Protein AF-A0A7S1X885-F1 (afdb_monomer_lite)

Secondary structure (DSSP, 8-state):
------------------HHHHHHHHHHHHHHHHHHHHHHHHHHTHHHHHHHHHHHGGGPPPPHHHHHHHHHHHHHHHTT----HHHHHHHHHHS-GGGTT-HHHHHHHHHHHHHTT--HHHHHHHHHHTTPPPPTTT----HHHHHHHHHHHHHHHHHHHTT------------

Radius of gyration: 37.0 Å; chains: 1; bounding box: 57×89×144 Å

Foldseek 3Di:
DDDDDDDDDPDPPPPPPDVVNVVVVVVVVVVVVVVVVLVVLCVLPVLLVVLVCVQCPPVDDHDPLLVVLNVLVVVCSNVSHDCEPVNLLVSVLPRDLVCLPPPSVVVSSVSVCVVNVPDLQNVQVSCVVSVHDRDPVSPPPDVVVVVVVVVVVVVVVVVVVVPDDDDDPDDDDDD

Sequence (175 aa):
KFGILYGGLPSKQKRHLGPEETSEKWRLLAEKQRLESKLKTFVDHDWFLRLMAITTQSGRQMTSSEEHIMSEIKKTVEMGQAFDVLDFLTMVACVPRSYHDLSGVQRIFDFLRQKVEVKGEEYREFLEQRNLPVPPHLTRPSRDLKRKLWLKSTQTERTAMEGVSPRNPFSKADE

Structure (mmCIF, N/CA/C/O backbone):
data_AF-A0A7S1X885-F1
#
_entry.id   AF-A0A7S1X885-F1
#
loop_
_atom_site.group_PDB
_atom_site.id
_atom_site.type_symbol
_atom_site.label_atom_id
_atom_site.label_alt_id
_atom_site.label_comp_id
_atom_site.label_asym_id
_atom_site.label_entity_id
_atom_site.label_seq_id
_atom_site.pdbx_PDB_ins_code
_atom_site.Cartn_x
_atom_site.Cartn_y
_atom_site.Cartn_z
_atom_site.occupancy
_atom_site.B_iso_or_equiv
_atom_site.auth_seq_id
_atom_site.auth_comp_id
_atom_site.auth_asym_id
_atom_site.auth_atom_id
_atom_site.pdbx_PDB_model_num
ATOM 1 N N . LYS A 1 1 ? -33.686 25.569 84.011 1.00 43.97 1 LYS A N 1
ATOM 2 C CA . LYS A 1 1 ? -32.238 25.835 83.825 1.00 43.97 1 LYS A CA 1
ATOM 3 C C . LYS A 1 1 ? -31.683 24.744 82.911 1.00 43.97 1 LYS A C 1
ATOM 5 O O . LYS A 1 1 ? -31.749 23.603 83.329 1.00 43.97 1 LYS A O 1
ATOM 10 N N . PHE A 1 2 ? -31.228 25.144 81.710 1.00 45.53 2 PHE A N 1
ATOM 11 C CA . PHE A 1 2 ? -30.414 24.430 80.698 1.00 45.53 2 PHE A CA 1
ATOM 12 C C . PHE A 1 2 ? -30.951 23.066 80.199 1.00 45.53 2 PHE A C 1
ATOM 14 O O . PHE A 1 2 ? -31.059 22.132 80.971 1.00 45.53 2 PHE A O 1
ATOM 21 N N . GLY A 1 3 ? -31.337 22.841 78.938 1.00 42.28 3 GLY A N 1
ATOM 22 C CA . GLY A 1 3 ? -30.955 23.477 77.673 1.00 42.28 3 GLY A CA 1
ATOM 23 C C . GLY A 1 3 ? -30.149 22.475 76.837 1.00 42.28 3 GLY A C 1
ATOM 24 O O . GLY A 1 3 ? -28.928 22.563 76.815 1.00 42.28 3 GLY A O 1
ATOM 25 N N . ILE A 1 4 ? -30.812 21.495 76.208 1.00 51.19 4 ILE A N 1
ATOM 26 C CA . ILE A 1 4 ? -30.160 20.530 75.307 1.00 51.19 4 ILE A CA 1
ATOM 27 C C . ILE A 1 4 ? -30.044 21.187 73.928 1.00 51.19 4 ILE A C 1
ATOM 29 O O . ILE A 1 4 ? -31.043 21.430 73.253 1.00 51.19 4 ILE A O 1
ATOM 33 N N . LEU A 1 5 ? -28.810 21.520 73.549 1.00 48.06 5 LEU A N 1
ATOM 34 C CA . LEU A 1 5 ? -28.448 22.050 72.239 1.00 48.06 5 LEU A CA 1
ATOM 35 C C . LEU A 1 5 ? -28.573 20.938 71.191 1.00 48.06 5 LEU A C 1
ATOM 37 O O . LEU A 1 5 ? -27.826 19.962 71.216 1.00 48.06 5 LEU A O 1
ATOM 41 N N . TYR A 1 6 ? -29.511 21.099 70.259 1.00 51.88 6 TYR A N 1
ATOM 42 C CA . TYR A 1 6 ? -29.559 20.307 69.035 1.00 51.88 6 TYR A CA 1
ATOM 43 C C . TYR A 1 6 ? -28.321 20.627 68.191 1.00 51.88 6 TYR A C 1
ATOM 45 O O . TYR A 1 6 ? -28.155 21.745 67.703 1.00 51.88 6 TYR A O 1
ATOM 53 N N . GLY A 1 7 ? -27.449 19.632 68.026 1.00 43.34 7 GLY A N 1
ATOM 54 C CA . GLY A 1 7 ? -26.358 19.665 67.062 1.00 43.34 7 GLY A CA 1
ATOM 55 C C . GLY A 1 7 ? -26.923 19.731 65.647 1.00 43.34 7 GLY A C 1
ATOM 56 O O . GLY A 1 7 ? -27.464 18.752 65.136 1.00 43.34 7 GLY A O 1
ATOM 57 N N . GLY A 1 8 ? -26.805 20.901 65.021 1.00 43.88 8 GLY A N 1
ATOM 58 C CA . GLY A 1 8 ? -27.061 21.080 63.600 1.00 43.88 8 GLY A CA 1
ATOM 59 C C . GLY A 1 8 ? -26.056 20.269 62.788 1.00 43.88 8 GLY A C 1
ATOM 60 O O . GLY A 1 8 ? -24.869 20.588 62.751 1.00 43.88 8 GLY A O 1
ATOM 61 N N . LEU A 1 9 ? -26.536 19.213 62.135 1.00 56.19 9 LEU A N 1
ATOM 62 C CA . LEU A 1 9 ? -25.817 18.554 61.050 1.00 56.19 9 LEU A CA 1
ATOM 63 C C . LEU A 1 9 ? -25.534 19.592 59.951 1.00 56.19 9 LEU A C 1
ATOM 65 O O . LEU A 1 9 ? -26.469 20.281 59.532 1.00 56.19 9 LEU A O 1
ATOM 69 N N . PRO A 1 10 ? -24.292 19.710 59.445 1.00 49.72 10 PRO A N 1
ATOM 70 C CA . PRO A 1 10 ? -24.024 20.554 58.296 1.00 49.72 10 PRO A CA 1
ATOM 71 C C . PRO A 1 10 ? -24.809 19.993 57.113 1.00 49.72 10 PRO A C 1
ATOM 73 O O . PRO A 1 10 ? -24.553 18.889 56.623 1.00 49.72 10 PRO A O 1
ATOM 76 N N . SER A 1 11 ? -25.814 20.763 56.698 1.00 51.22 11 SER A N 1
ATOM 77 C CA . SER A 1 11 ? -26.596 20.521 55.497 1.00 51.22 11 SER A CA 1
ATOM 78 C C . SER A 1 11 ? -25.616 20.316 54.348 1.00 51.22 11 SER A C 1
ATOM 80 O O . SER A 1 11 ? -24.858 21.222 53.996 1.00 51.22 11 SER A O 1
ATOM 82 N N . LYS A 1 12 ? -25.565 19.092 53.810 1.00 56.16 12 LYS A N 1
ATOM 83 C CA . LYS A 1 12 ? -24.791 18.783 52.611 1.00 56.16 12 LYS A CA 1
ATOM 84 C C . LYS A 1 12 ? -25.350 19.658 51.495 1.00 56.16 12 LYS A C 1
ATOM 86 O O . LYS A 1 12 ? -26.346 19.297 50.872 1.00 56.16 12 LYS A O 1
ATOM 91 N N . GLN A 1 13 ? -24.704 20.796 51.249 1.00 54.06 13 GLN A N 1
ATOM 92 C CA . GLN A 1 13 ? -24.826 21.548 50.010 1.00 54.06 13 GLN A CA 1
ATOM 93 C C . GLN A 1 13 ? -24.497 20.573 48.881 1.00 54.06 13 GLN A C 1
ATOM 95 O O . GLN A 1 13 ? -23.334 20.300 48.576 1.00 54.06 13 GLN A O 1
ATOM 100 N N . LYS A 1 14 ? -25.542 19.985 48.292 1.00 54.41 14 LYS A N 1
ATOM 101 C CA . LYS A 1 14 ? -25.452 19.357 46.984 1.00 54.41 14 LYS A CA 1
ATOM 102 C C . LYS A 1 14 ? -25.040 20.485 46.050 1.00 54.41 14 LYS A C 1
ATOM 104 O O . LYS A 1 14 ? -25.861 21.324 45.697 1.00 54.41 14 LYS A O 1
ATOM 109 N N . ARG A 1 15 ? -23.749 20.541 45.711 1.00 58.75 15 ARG A N 1
ATOM 110 C CA . ARG A 1 15 ? -23.295 21.296 44.547 1.00 58.75 15 ARG A CA 1
ATOM 111 C C . ARG A 1 15 ? -24.043 20.684 43.375 1.00 58.75 15 ARG A C 1
ATOM 113 O O . ARG A 1 15 ? -23.728 19.578 42.941 1.00 58.75 15 ARG A O 1
ATOM 120 N N . HIS A 1 16 ? -25.111 21.347 42.963 1.00 50.47 16 HIS A N 1
ATOM 121 C CA . HIS A 1 16 ? -25.734 21.086 41.688 1.00 50.47 16 HIS A CA 1
ATOM 122 C C . HIS A 1 16 ? -24.694 21.520 40.660 1.00 50.47 16 HIS A C 1
ATOM 124 O O . HIS A 1 16 ? -24.582 22.707 40.372 1.00 50.47 16 HIS A O 1
ATOM 130 N N . LEU A 1 17 ? -23.866 20.568 40.213 1.00 53.06 17 LEU A N 1
ATOM 131 C CA . LEU A 1 17 ? -23.073 20.736 39.002 1.00 53.06 17 LEU A CA 1
ATOM 132 C C . LEU A 1 17 ? -24.077 21.145 37.927 1.00 53.06 17 LEU A C 1
ATOM 134 O O . LEU A 1 17 ? -25.039 20.412 37.669 1.00 53.06 17 LEU A O 1
ATOM 138 N N . GLY A 1 18 ? -23.926 22.358 37.408 1.00 50.66 18 GLY A N 1
ATOM 139 C CA . GLY A 1 18 ? -24.832 22.878 36.397 1.00 50.66 18 GLY A CA 1
ATOM 140 C C . GLY A 1 18 ? -24.808 21.972 35.160 1.00 50.66 18 GLY A C 1
ATOM 141 O O . GLY A 1 18 ? -23.799 21.307 34.908 1.00 50.66 18 GLY A O 1
ATOM 142 N N . PRO A 1 19 ? -25.884 21.938 34.357 1.00 56.41 19 PRO A N 1
ATOM 143 C CA . PRO A 1 19 ? -25.914 21.173 33.106 1.00 56.41 19 PRO A CA 1
ATOM 144 C C . PRO A 1 19 ? -24.713 21.484 32.182 1.00 56.41 19 PRO A C 1
ATOM 146 O O . PRO A 1 19 ? -24.224 20.592 31.488 1.00 56.41 19 PRO A O 1
ATOM 149 N N . GLU A 1 20 ? -24.162 22.698 32.265 1.00 54.69 20 GLU A N 1
ATOM 150 C CA . GLU A 1 20 ? -22.931 23.154 31.599 1.00 54.69 20 GLU A CA 1
ATOM 151 C C . GLU A 1 20 ? -21.680 22.318 31.962 1.00 54.69 20 GLU A C 1
ATOM 153 O O . GLU A 1 20 ? -20.995 21.825 31.066 1.00 54.69 20 GLU A O 1
ATOM 158 N N . GLU A 1 21 ? -21.415 22.053 33.251 1.00 56.91 21 GLU A N 1
ATOM 159 C CA . GLU A 1 21 ? -20.247 21.259 33.691 1.00 56.91 21 GLU A CA 1
ATOM 160 C C . GLU A 1 21 ? -20.358 19.794 33.258 1.00 56.91 21 GLU A C 1
ATOM 162 O O . GLU A 1 21 ? -19.359 19.135 32.959 1.00 56.91 21 GLU A O 1
ATOM 167 N N . THR A 1 22 ? -21.584 19.266 33.197 1.00 63.19 22 THR A N 1
ATOM 168 C CA . THR A 1 22 ? -21.809 17.916 32.674 1.00 63.19 22 THR A CA 1
ATOM 169 C C . THR A 1 22 ? -21.602 17.855 31.163 1.00 63.19 22 THR A C 1
ATOM 171 O O . THR A 1 22 ? -20.962 16.919 30.690 1.00 63.19 22 THR A O 1
ATOM 174 N N . SER A 1 23 ? -22.063 18.861 30.415 1.00 73.94 23 SER A N 1
ATOM 175 C CA . SER A 1 23 ? -21.908 18.943 28.957 1.00 73.94 23 SER A CA 1
ATOM 176 C C . SER A 1 23 ? -20.437 19.040 28.545 1.00 73.94 23 SER A C 1
ATOM 178 O O . SER A 1 23 ? -19.969 18.275 27.698 1.00 73.94 23 SER A O 1
ATOM 180 N N . GLU A 1 24 ? -19.662 19.903 29.208 1.00 80.75 24 GLU A N 1
ATOM 181 C CA . GLU A 1 24 ? -18.234 20.039 28.931 1.00 80.75 24 GLU A CA 1
ATOM 182 C C . GLU A 1 24 ? -17.450 18.768 29.291 1.00 80.75 24 GLU A C 1
ATOM 184 O O . GLU A 1 24 ? -16.592 18.327 28.521 1.00 80.75 24 GLU A O 1
ATOM 189 N N . LYS A 1 25 ? -17.798 18.108 30.402 1.00 83.06 25 LYS A N 1
ATOM 190 C CA . LYS A 1 25 ? -17.211 16.817 30.777 1.00 83.06 25 LYS A CA 1
ATOM 191 C C . LYS A 1 25 ? -17.506 15.726 29.742 1.00 83.06 25 LYS A C 1
ATOM 193 O O . LYS A 1 25 ? -16.599 14.968 29.400 1.00 83.06 25 LYS A O 1
ATOM 198 N N . TRP A 1 26 ? -18.731 15.643 29.221 1.00 84.19 26 TRP A N 1
ATOM 199 C CA . TRP A 1 26 ? -19.081 14.689 28.160 1.00 84.19 26 TRP A CA 1
ATOM 200 C C . TRP A 1 26 ? -18.355 14.993 26.849 1.00 84.19 26 TRP A C 1
ATOM 202 O O . TRP A 1 26 ? -17.854 14.067 26.214 1.00 84.19 26 TRP A O 1
ATOM 212 N N . ARG A 1 27 ? -18.211 16.274 26.486 1.00 86.75 27 ARG A N 1
ATOM 213 C CA . ARG A 1 27 ? -17.413 16.703 25.327 1.00 86.75 27 ARG A CA 1
ATOM 214 C C . ARG A 1 27 ? -15.954 16.263 25.455 1.00 86.75 27 ARG A C 1
ATOM 216 O O . ARG A 1 27 ? -15.408 15.684 24.520 1.00 86.75 27 ARG A O 1
ATOM 223 N N . LEU A 1 28 ? -15.332 16.502 26.610 1.00 87.00 28 LEU A N 1
ATOM 224 C CA . LEU A 1 28 ? -13.940 16.117 26.862 1.00 87.00 28 LEU A CA 1
ATOM 225 C C . LEU A 1 28 ? -13.753 14.594 26.881 1.00 87.00 28 LEU A C 1
ATOM 227 O O . LEU A 1 28 ? -12.756 14.098 26.363 1.00 87.00 28 LEU A O 1
ATOM 231 N N . LEU A 1 29 ? -14.709 13.842 27.434 1.00 86.00 29 LEU A N 1
ATOM 232 C CA . LEU A 1 29 ? -14.678 12.376 27.410 1.00 86.00 29 LEU A CA 1
ATOM 233 C C . LEU A 1 29 ? -14.836 11.818 25.992 1.00 86.00 29 LEU A C 1
AT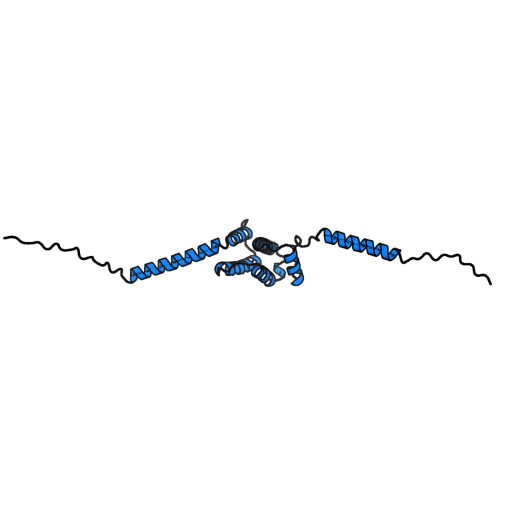OM 235 O O . LEU A 1 29 ? -14.091 10.914 25.620 1.00 86.00 29 LEU A O 1
ATOM 239 N N . ALA A 1 30 ? -15.746 12.377 25.191 1.00 85.50 30 ALA A N 1
ATOM 240 C CA . ALA A 1 30 ? -15.921 11.988 23.794 1.00 85.50 30 ALA A CA 1
ATOM 241 C C . ALA A 1 30 ? -14.659 12.281 22.968 1.00 85.50 30 ALA A C 1
ATOM 243 O O . ALA A 1 30 ? -14.212 11.433 22.197 1.00 85.50 30 ALA A O 1
ATOM 244 N N . GLU A 1 31 ? -14.036 13.445 23.173 1.00 87.00 31 GLU A N 1
ATOM 245 C CA . GLU A 1 31 ? -12.790 13.809 22.495 1.00 87.00 31 GLU A CA 1
ATOM 246 C C . GLU A 1 31 ? -11.628 12.905 22.920 1.00 87.00 31 GLU A C 1
ATOM 248 O O . GLU A 1 31 ? -10.882 12.412 22.074 1.00 87.00 31 GLU A O 1
ATOM 253 N N . LYS A 1 32 ? -11.512 12.604 24.219 1.00 88.75 32 LYS A N 1
ATOM 254 C CA . LYS A 1 32 ? -10.533 11.641 24.732 1.00 88.75 32 LYS A CA 1
ATOM 255 C C . LYS A 1 32 ? -10.720 1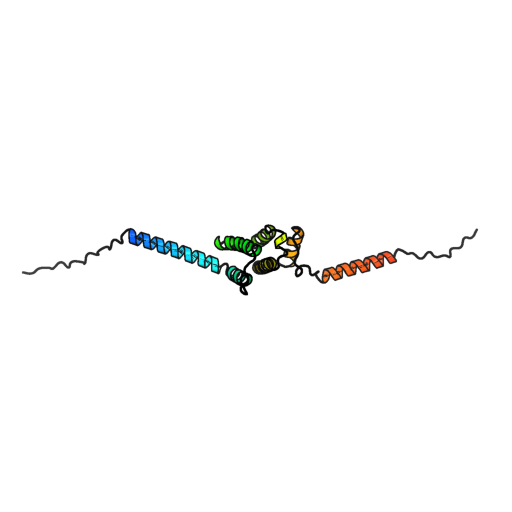0.266 24.088 1.00 88.75 32 LYS A C 1
ATOM 257 O O . LYS A 1 32 ? -9.759 9.712 23.566 1.00 88.75 32 LYS A O 1
ATOM 262 N N . GLN A 1 33 ? -11.943 9.737 24.071 1.00 86.50 33 GLN A N 1
ATOM 263 C CA . GLN A 1 33 ? -12.236 8.427 23.487 1.00 86.50 33 GLN A CA 1
ATOM 264 C C . GLN A 1 33 ? -11.955 8.397 21.977 1.00 86.50 33 GLN A C 1
ATOM 266 O O . GLN A 1 33 ? -11.439 7.406 21.452 1.00 86.50 33 GLN A O 1
ATOM 271 N N . ARG A 1 34 ? -12.237 9.500 21.272 1.00 84.69 34 ARG A N 1
ATOM 272 C CA . ARG A 1 34 ? -11.898 9.678 19.855 1.00 84.69 34 ARG A CA 1
ATOM 273 C C . ARG A 1 34 ? -10.386 9.628 19.631 1.00 84.69 34 ARG A C 1
ATOM 275 O O . ARG A 1 34 ? -9.933 8.954 18.707 1.00 84.69 34 ARG A O 1
ATOM 282 N N . LEU A 1 35 ? -9.607 10.319 20.465 1.00 82.88 35 LEU A N 1
ATOM 283 C CA . LEU A 1 35 ? -8.143 10.321 20.394 1.00 82.88 35 LEU A CA 1
ATOM 284 C C . LEU A 1 35 ? -7.547 8.955 20.748 1.00 82.88 35 LEU A C 1
ATOM 286 O O . LEU A 1 35 ? -6.653 8.494 20.045 1.00 82.88 35 LEU A O 1
ATOM 290 N N . GLU A 1 36 ? -8.063 8.279 21.774 1.00 85.06 36 GLU A N 1
ATOM 291 C CA . GLU A 1 36 ? -7.638 6.926 22.157 1.00 85.06 36 GLU A CA 1
ATOM 292 C C . GLU A 1 36 ? -7.928 5.907 21.050 1.00 85.06 36 GLU A C 1
ATOM 294 O O . GLU A 1 36 ? -7.074 5.080 20.735 1.00 85.06 36 GLU A O 1
ATOM 299 N N . SER A 1 37 ? -9.093 6.007 20.404 1.00 78.06 37 SER A N 1
ATOM 300 C CA . SER A 1 37 ? -9.448 5.144 19.271 1.00 78.06 37 SER A CA 1
ATOM 301 C C . SER A 1 37 ? -8.505 5.369 18.090 1.00 78.06 37 SER A C 1
ATOM 303 O O . SER A 1 37 ? -7.981 4.408 17.537 1.00 78.06 37 SER A O 1
ATOM 305 N N . LYS A 1 38 ? -8.202 6.633 17.759 1.00 76.94 38 LYS A N 1
ATOM 306 C CA . LYS A 1 38 ? -7.205 6.966 16.730 1.00 76.94 38 LYS A CA 1
ATOM 307 C C . LYS A 1 38 ? -5.816 6.447 17.081 1.00 76.94 38 LYS A C 1
ATOM 309 O O . LYS A 1 38 ? -5.137 5.903 16.218 1.00 76.94 38 LYS A O 1
ATOM 314 N N . LEU A 1 39 ? -5.388 6.610 18.332 1.00 79.38 39 LEU A N 1
ATOM 315 C CA . LEU A 1 39 ? -4.088 6.129 18.788 1.00 79.38 39 LEU A CA 1
ATOM 316 C C . LEU A 1 39 ? -3.995 4.610 18.649 1.00 79.38 39 LEU A C 1
ATOM 318 O O . LEU A 1 39 ? -2.999 4.117 18.132 1.00 79.38 39 LEU A O 1
ATOM 322 N N . LYS A 1 40 ? -5.046 3.883 19.040 1.00 79.50 40 LYS A N 1
ATOM 323 C CA . LYS A 1 40 ? -5.123 2.433 18.863 1.00 79.50 40 LYS A CA 1
ATOM 324 C C . LYS A 1 40 ? -4.990 2.044 17.390 1.00 79.50 40 LYS A C 1
ATOM 326 O O . LYS A 1 40 ? -4.156 1.210 17.064 1.00 79.50 40 LYS A O 1
ATOM 331 N N . THR A 1 41 ? -5.710 2.721 16.498 1.00 74.00 41 THR A N 1
ATOM 332 C CA . THR A 1 41 ? -5.586 2.505 15.052 1.00 74.00 41 THR A CA 1
ATOM 333 C C . THR A 1 41 ? -4.157 2.726 14.550 1.00 74.00 41 THR A C 1
ATOM 335 O O . THR A 1 41 ? -3.660 1.917 13.773 1.00 74.00 41 THR A O 1
ATOM 338 N N . PHE A 1 42 ? -3.459 3.769 15.009 1.00 72.44 42 PHE A N 1
ATOM 339 C CA . PHE A 1 42 ? -2.060 4.004 14.629 1.00 72.44 42 PHE A CA 1
ATOM 340 C C . PHE A 1 42 ? -1.086 2.976 15.214 1.00 72.44 42 PHE A C 1
ATOM 342 O O . PHE A 1 42 ? -0.096 2.657 14.559 1.00 72.44 42 PHE A O 1
ATOM 349 N N . VAL A 1 43 ? -1.355 2.450 16.411 1.00 76.75 43 VAL A N 1
ATOM 350 C CA . VAL A 1 43 ? -0.578 1.349 17.003 1.00 76.75 43 VAL A CA 1
ATOM 351 C C . VAL A 1 43 ? -0.748 0.074 16.178 1.00 76.75 43 VAL A C 1
ATOM 353 O O . VAL A 1 43 ? 0.246 -0.565 15.839 1.00 76.75 43 VAL A O 1
ATOM 356 N N . ASP A 1 44 ? -1.980 -0.246 15.777 1.00 77.06 44 ASP A N 1
ATOM 357 C CA . ASP A 1 44 ? -2.285 -1.413 14.938 1.00 77.06 44 ASP A CA 1
ATOM 358 C C . ASP A 1 44 ? -1.675 -1.279 13.521 1.00 77.06 44 ASP A C 1
ATOM 360 O O . ASP A 1 44 ? -1.376 -2.273 12.855 1.00 77.06 44 ASP A O 1
ATOM 364 N N . HIS A 1 45 ? -1.414 -0.042 13.080 1.00 84.00 45 HIS A N 1
ATOM 365 C CA . HIS A 1 45 ? -0.853 0.301 11.770 1.00 84.00 45 HIS A CA 1
ATOM 366 C C . HIS A 1 45 ? 0.537 0.949 11.857 1.00 84.00 45 HIS A C 1
ATOM 368 O O . HIS A 1 45 ? 0.874 1.832 11.067 1.00 84.00 45 HIS A O 1
ATOM 374 N N . ASP A 1 46 ? 1.385 0.489 12.780 1.00 86.12 46 ASP A N 1
ATOM 375 C CA . ASP A 1 46 ? 2.768 0.963 12.963 1.00 86.12 46 ASP A CA 1
ATOM 376 C C . ASP A 1 46 ? 3.587 1.014 11.651 1.00 86.12 46 ASP A C 1
ATOM 378 O O . ASP A 1 46 ? 4.434 1.881 11.420 1.00 86.12 46 ASP A O 1
ATOM 382 N N . TRP A 1 47 ? 3.294 0.078 10.753 1.00 89.19 47 TRP A N 1
ATOM 383 C CA . TRP A 1 47 ? 3.886 -0.066 9.436 1.00 89.19 47 TRP A CA 1
ATOM 384 C C . TRP A 1 47 ? 3.579 1.106 8.506 1.00 89.19 47 TRP A C 1
ATOM 386 O O . TRP A 1 47 ? 4.405 1.409 7.649 1.00 89.19 47 TRP A O 1
ATOM 396 N N . PHE A 1 48 ? 2.446 1.789 8.680 1.00 89.06 48 PHE A N 1
ATOM 397 C CA . PHE A 1 48 ? 2.082 2.952 7.878 1.00 89.06 48 PHE A CA 1
ATOM 398 C C . PHE A 1 48 ? 3.027 4.125 8.157 1.00 89.06 48 PHE A C 1
ATOM 400 O O . PHE A 1 48 ? 3.462 4.803 7.229 1.00 89.06 48 PHE A O 1
ATOM 407 N N . LEU A 1 49 ? 3.442 4.313 9.416 1.00 86.69 49 LEU A N 1
ATOM 408 C CA . LEU A 1 49 ? 4.448 5.319 9.774 1.00 86.69 49 LEU A CA 1
ATOM 409 C C . LEU A 1 49 ? 5.809 5.003 9.139 1.00 86.69 49 LEU A C 1
ATOM 411 O O . LEU A 1 49 ? 6.488 5.905 8.649 1.00 86.69 49 LEU A O 1
ATOM 415 N N . ARG A 1 50 ? 6.193 3.719 9.087 1.00 89.44 50 ARG A N 1
ATOM 416 C CA . ARG A 1 50 ? 7.405 3.281 8.375 1.00 89.44 50 ARG A CA 1
ATOM 417 C C . ARG A 1 50 ? 7.295 3.516 6.870 1.00 89.44 50 ARG A C 1
ATOM 419 O O . ARG A 1 50 ? 8.247 4.010 6.276 1.00 89.44 50 ARG A O 1
ATOM 426 N N . LEU A 1 51 ? 6.144 3.218 6.267 1.00 90.75 51 LEU A N 1
ATOM 427 C CA . LEU A 1 51 ? 5.897 3.478 4.850 1.00 90.75 51 LEU A CA 1
ATOM 428 C C . LEU A 1 51 ? 6.024 4.972 4.531 1.00 90.75 51 LEU A C 1
ATOM 430 O O . LEU A 1 51 ? 6.778 5.334 3.632 1.00 90.75 51 LEU A O 1
ATOM 434 N N . MET A 1 52 ? 5.373 5.828 5.326 1.00 87.62 52 MET A N 1
ATOM 435 C CA . MET A 1 52 ? 5.485 7.286 5.226 1.00 87.62 52 MET A CA 1
ATOM 436 C C . MET A 1 52 ? 6.944 7.746 5.306 1.00 87.62 52 MET A C 1
ATOM 438 O O . MET A 1 52 ? 7.370 8.594 4.522 1.00 87.62 52 MET A O 1
ATOM 442 N N . ALA A 1 53 ? 7.731 7.172 6.220 1.00 87.12 53 ALA A N 1
ATOM 443 C CA . ALA A 1 53 ? 9.144 7.505 6.352 1.00 87.12 53 ALA A CA 1
ATOM 444 C C . ALA A 1 53 ? 9.947 7.123 5.099 1.00 87.12 53 ALA A C 1
ATOM 446 O O . ALA A 1 53 ? 10.819 7.885 4.705 1.00 87.12 53 ALA A O 1
ATOM 447 N N . ILE A 1 54 ? 9.641 6.001 4.440 1.00 85.94 54 ILE A N 1
ATOM 448 C CA . ILE A 1 54 ? 10.340 5.555 3.221 1.00 85.94 54 ILE A CA 1
ATOM 449 C C . ILE A 1 54 ? 9.956 6.416 2.011 1.00 85.94 54 ILE A C 1
ATOM 451 O O . ILE A 1 54 ? 10.809 6.724 1.178 1.00 85.94 54 ILE A O 1
ATOM 455 N N . THR A 1 55 ? 8.691 6.828 1.906 1.00 84.06 55 THR A N 1
ATOM 456 C CA . THR A 1 55 ? 8.210 7.654 0.786 1.00 84.06 55 THR A CA 1
ATOM 457 C C . THR A 1 55 ? 8.616 9.122 0.897 1.00 84.06 55 THR A C 1
ATOM 459 O O . THR A 1 55 ? 8.700 9.803 -0.120 1.00 84.06 55 THR A O 1
ATOM 462 N N . THR A 1 56 ? 8.879 9.609 2.112 1.00 81.88 56 THR A N 1
ATOM 463 C CA . THR A 1 56 ? 9.314 10.994 2.385 1.00 81.88 56 THR A CA 1
ATOM 464 C C . THR A 1 56 ? 10.800 11.110 2.741 1.00 81.88 56 THR A C 1
ATOM 466 O O . THR A 1 56 ? 11.324 12.217 2.898 1.00 81.88 56 THR A O 1
ATOM 469 N N . GLN A 1 57 ? 11.506 9.979 2.860 1.00 71.94 57 GLN A N 1
ATOM 470 C CA . GLN A 1 57 ? 12.934 9.957 3.162 1.00 71.94 57 GLN A CA 1
ATOM 471 C C . GLN A 1 57 ? 13.723 10.742 2.109 1.00 71.94 57 GLN A C 1
ATOM 473 O O . GLN A 1 57 ? 13.416 10.727 0.917 1.00 71.94 57 GLN A O 1
ATOM 478 N N . SER A 1 58 ? 14.774 11.421 2.576 1.00 63.69 58 SER A N 1
ATOM 479 C CA . SER A 1 58 ? 15.715 12.200 1.756 1.00 63.69 58 SER A CA 1
ATOM 480 C C . SER A 1 58 ? 15.203 13.551 1.235 1.00 63.69 58 SER A C 1
ATOM 482 O O . SER A 1 58 ? 15.806 14.103 0.318 1.00 63.69 58 SER A O 1
ATOM 484 N N . GLY A 1 59 ? 14.125 14.108 1.803 1.00 65.81 59 GLY A N 1
ATOM 485 C CA . GLY A 1 59 ? 13.601 15.421 1.388 1.00 65.81 59 GLY A CA 1
ATOM 486 C C . GLY A 1 59 ? 13.011 15.422 -0.025 1.00 65.81 59 GLY A C 1
ATOM 487 O O . GLY A 1 59 ? 12.754 16.477 -0.602 1.00 65.81 59 GLY A O 1
ATOM 488 N N . ARG A 1 60 ? 12.802 14.230 -0.591 1.00 81.19 60 ARG A N 1
ATOM 489 C CA . ARG A 1 60 ? 12.148 14.041 -1.877 1.00 81.19 60 ARG A CA 1
ATOM 490 C C . ARG A 1 60 ? 10.653 14.299 -1.706 1.00 81.19 60 ARG A C 1
ATOM 492 O O . ARG A 1 60 ? 10.015 13.720 -0.831 1.00 81.19 60 ARG A O 1
ATOM 499 N N . GLN A 1 61 ? 10.096 15.129 -2.582 1.00 82.50 61 GLN A N 1
ATOM 500 C CA . GLN A 1 61 ? 8.649 15.231 -2.716 1.00 82.50 61 GLN A CA 1
ATO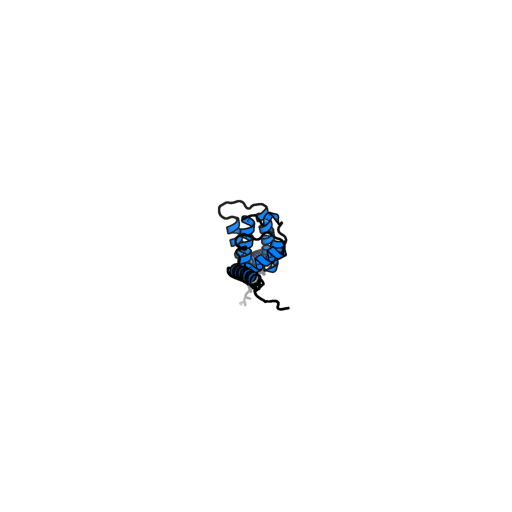M 501 C C . GLN A 1 61 ? 8.098 13.975 -3.386 1.00 82.50 61 GLN A C 1
ATOM 503 O O . GLN A 1 61 ? 8.685 13.439 -4.335 1.00 82.50 61 GLN A O 1
ATOM 508 N N . MET A 1 62 ? 6.972 13.502 -2.863 1.00 87.81 62 MET A N 1
ATOM 509 C CA . MET A 1 62 ? 6.233 12.406 -3.462 1.00 87.81 62 MET A CA 1
ATOM 510 C C 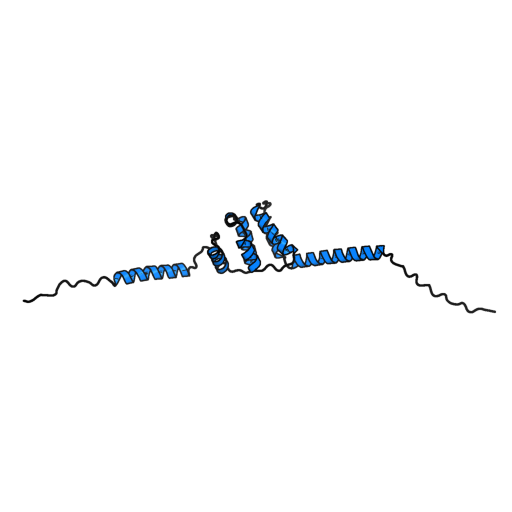. MET A 1 62 ? 5.753 12.830 -4.849 1.00 87.81 62 MET A C 1
ATOM 512 O O . MET A 1 62 ? 5.348 13.967 -5.075 1.00 87.81 62 MET A O 1
ATOM 516 N N . THR A 1 63 ? 5.835 11.917 -5.804 1.00 89.69 63 THR A N 1
ATOM 517 C CA . THR A 1 63 ? 5.207 12.112 -7.110 1.00 89.69 63 THR A CA 1
ATOM 518 C C . THR A 1 63 ? 3.692 11.998 -6.966 1.00 89.69 63 THR A C 1
ATOM 520 O O . THR A 1 63 ? 3.209 11.288 -6.086 1.00 89.69 63 THR A O 1
ATOM 523 N N . SER A 1 64 ? 2.932 12.624 -7.869 1.00 90.19 64 SER A N 1
ATOM 524 C CA . SER A 1 64 ? 1.461 12.554 -7.850 1.00 90.19 64 SER A CA 1
ATOM 525 C C . SER A 1 64 ? 0.932 11.108 -7.819 1.00 90.19 64 SER A C 1
ATOM 527 O O . SER A 1 64 ? -0.042 10.814 -7.129 1.00 90.19 64 SER A O 1
ATOM 529 N N . SER A 1 65 ? 1.618 10.175 -8.491 1.00 90.56 65 SER A N 1
ATOM 530 C CA . SER A 1 65 ? 1.298 8.743 -8.453 1.00 90.56 65 SER A CA 1
ATOM 531 C C . SER A 1 65 ? 1.511 8.118 -7.071 1.00 90.56 65 SER A C 1
ATOM 533 O O . SER A 1 65 ? 0.678 7.339 -6.616 1.00 90.56 65 SER A O 1
ATOM 535 N N . GLU A 1 66 ? 2.609 8.453 -6.389 1.00 91.56 66 GLU A N 1
ATOM 536 C CA . GLU A 1 66 ? 2.870 7.970 -5.029 1.00 91.56 66 GLU A CA 1
ATOM 537 C C . GLU A 1 66 ? 1.886 8.586 -4.026 1.00 91.56 66 GLU A C 1
ATOM 539 O O . GLU A 1 66 ? 1.384 7.878 -3.157 1.00 91.56 66 GLU A O 1
ATOM 544 N N . GLU A 1 67 ? 1.566 9.877 -4.159 1.00 91.88 67 GLU A N 1
ATOM 545 C CA . GLU A 1 67 ? 0.563 10.555 -3.327 1.00 91.88 67 GLU A CA 1
ATOM 546 C C . GLU A 1 67 ? -0.819 9.923 -3.475 1.00 91.88 67 GLU A C 1
ATOM 548 O O . GLU A 1 67 ? -1.505 9.708 -2.477 1.00 91.88 67 GLU A O 1
ATOM 553 N N . HIS A 1 68 ? -1.216 9.585 -4.704 1.00 90.44 68 HIS A N 1
ATOM 554 C CA . HIS A 1 68 ? -2.483 8.914 -4.968 1.00 90.44 68 HIS A CA 1
ATOM 555 C C . HIS A 1 68 ? -2.565 7.565 -4.240 1.00 90.44 68 HIS A C 1
ATOM 557 O O . HIS A 1 68 ? -3.516 7.324 -3.500 1.00 90.44 68 HIS A O 1
ATOM 563 N N . ILE A 1 69 ? -1.534 6.724 -4.370 1.00 91.75 69 ILE A N 1
ATOM 564 C CA . ILE A 1 69 ? -1.478 5.417 -3.696 1.00 91.75 69 ILE A CA 1
ATOM 565 C C . ILE A 1 69 ? -1.471 5.588 -2.173 1.00 91.75 69 ILE A C 1
ATOM 567 O O . ILE A 1 69 ? -2.226 4.920 -1.468 1.00 91.75 69 ILE A O 1
ATOM 571 N N . MET A 1 70 ? -0.668 6.518 -1.650 1.00 91.81 70 MET A N 1
ATOM 572 C CA . MET A 1 70 ? -0.636 6.797 -0.213 1.00 91.81 70 MET A CA 1
ATOM 573 C C . MET A 1 70 ? -1.963 7.332 0.317 1.00 91.81 70 MET A C 1
ATOM 575 O O . MET A 1 70 ? -2.312 7.037 1.458 1.00 91.81 70 MET A O 1
ATOM 579 N N . SER A 1 71 ? -2.715 8.090 -0.484 1.00 91.06 71 SER A N 1
ATOM 580 C CA . SER A 1 71 ? -4.052 8.561 -0.119 1.00 91.06 71 SER A CA 1
ATOM 581 C C . SER A 1 71 ? -5.020 7.392 0.082 1.00 91.06 71 SER A C 1
ATOM 583 O O . SER A 1 71 ? -5.725 7.354 1.090 1.00 91.06 71 SER A O 1
ATOM 585 N N . GLU A 1 72 ? -5.007 6.401 -0.812 1.00 88.31 72 GLU A N 1
ATOM 586 C CA . GLU A 1 72 ? -5.851 5.204 -0.691 1.00 88.31 72 GLU A CA 1
ATOM 587 C C . GLU A 1 72 ? -5.458 4.336 0.517 1.00 88.31 72 GLU A C 1
ATOM 589 O O . GLU A 1 72 ? -6.317 3.909 1.295 1.00 88.31 72 GLU A O 1
ATOM 594 N N . ILE A 1 73 ? -4.154 4.156 0.755 1.00 89.56 73 ILE A N 1
ATOM 595 C CA . ILE A 1 73 ? -3.657 3.459 1.953 1.00 89.56 73 ILE A CA 1
ATOM 596 C C . ILE A 1 73 ? -4.102 4.197 3.218 1.00 89.56 73 ILE A C 1
ATOM 598 O O . ILE A 1 73 ? -4.614 3.585 4.155 1.00 89.56 73 ILE A O 1
ATOM 602 N N . LYS A 1 74 ? -3.947 5.525 3.239 1.00 89.06 74 LYS A N 1
ATOM 603 C CA . LYS A 1 74 ? -4.316 6.363 4.379 1.00 89.06 74 LYS A CA 1
ATOM 604 C C . LYS A 1 74 ? -5.801 6.244 4.710 1.00 89.06 74 LYS A C 1
ATOM 606 O O . LYS A 1 74 ? -6.124 6.114 5.885 1.00 89.06 74 LYS A O 1
ATOM 611 N N . LYS A 1 75 ? -6.690 6.241 3.710 1.00 87.31 75 LYS A N 1
ATOM 612 C CA . LYS A 1 75 ? -8.131 6.025 3.931 1.00 87.31 75 LYS A CA 1
ATOM 613 C C . LYS A 1 75 ? -8.388 4.693 4.632 1.00 87.31 75 LYS A C 1
ATOM 615 O O . LYS A 1 75 ? -9.140 4.654 5.599 1.00 87.31 75 LYS A O 1
ATOM 620 N N . THR A 1 76 ? -7.728 3.627 4.182 1.00 84.06 76 THR A N 1
ATOM 621 C CA . THR A 1 76 ? -7.876 2.283 4.764 1.00 84.06 76 THR A CA 1
ATOM 622 C C . THR A 1 76 ? -7.440 2.257 6.232 1.00 84.06 76 THR A C 1
ATOM 624 O O . THR A 1 76 ? -8.175 1.778 7.095 1.00 84.06 76 THR A O 1
ATOM 627 N N . VAL A 1 77 ? -6.297 2.882 6.536 1.00 84.88 77 VAL A N 1
ATOM 628 C CA . VAL A 1 77 ? -5.788 3.027 7.909 1.00 84.88 77 VAL A CA 1
ATOM 629 C C . VAL A 1 77 ? -6.728 3.877 8.768 1.00 84.88 77 VAL A C 1
ATOM 631 O O . VAL A 1 77 ? -7.046 3.491 9.885 1.00 84.88 77 VAL A O 1
ATOM 634 N N . GLU A 1 78 ? -7.213 5.019 8.272 1.00 83.56 78 GLU A N 1
ATOM 635 C CA . GLU A 1 78 ? -8.110 5.912 9.023 1.00 83.56 78 GLU A CA 1
ATOM 636 C C . GLU A 1 78 ? -9.477 5.281 9.321 1.00 83.56 78 GLU A C 1
ATOM 638 O O . GLU A 1 78 ? -10.084 5.606 10.343 1.00 83.56 78 GLU A O 1
ATOM 643 N N . MET A 1 79 ? -9.941 4.353 8.478 1.00 81.88 79 MET A N 1
ATOM 644 C CA . MET A 1 79 ? -11.145 3.553 8.729 1.00 81.88 79 MET A CA 1
ATOM 645 C C . MET A 1 79 ? -10.940 2.478 9.809 1.00 81.88 79 MET A C 1
ATOM 647 O O . MET A 1 79 ? -11.911 1.856 10.237 1.00 81.88 79 MET A O 1
ATOM 651 N N . GLY A 1 80 ? -9.703 2.259 10.270 1.00 74.94 80 GLY A N 1
ATOM 652 C CA . GLY A 1 80 ? -9.377 1.252 11.280 1.00 74.94 80 GLY A CA 1
ATOM 653 C C . GLY A 1 80 ? -9.604 -0.182 10.807 1.00 74.94 80 GLY A C 1
ATOM 654 O O . GLY A 1 80 ? -9.759 -1.078 11.636 1.00 74.94 80 GLY A O 1
ATOM 655 N N . GLN A 1 81 ? -9.660 -0.395 9.491 1.00 80.38 81 GLN A N 1
ATOM 656 C CA . GLN A 1 81 ? -9.790 -1.718 8.895 1.00 80.38 81 GLN A CA 1
ATOM 657 C C . GLN A 1 81 ? -8.436 -2.423 8.918 1.00 80.38 81 GLN A C 1
ATOM 659 O O . GLN A 1 81 ? -7.401 -1.789 8.735 1.00 80.38 81 GLN A O 1
ATOM 664 N N . ALA A 1 82 ? -8.442 -3.735 9.152 1.00 81.94 82 ALA A N 1
ATOM 665 C CA . ALA A 1 82 ? -7.232 -4.531 9.010 1.00 81.94 82 ALA A CA 1
ATOM 666 C C . ALA A 1 82 ? -6.828 -4.552 7.532 1.00 81.94 82 ALA A C 1
ATOM 668 O O . ALA A 1 82 ? -7.662 -4.860 6.692 1.00 81.94 82 ALA A O 1
ATOM 669 N N . PHE A 1 83 ? -5.569 -4.225 7.240 1.00 86.12 83 PHE A N 1
ATOM 670 C CA . PHE A 1 83 ? -5.024 -4.270 5.885 1.00 86.12 83 PHE A CA 1
ATOM 671 C C . PHE A 1 83 ? -4.495 -5.673 5.577 1.00 86.12 83 PHE A C 1
ATOM 673 O O . PHE A 1 83 ? -3.484 -6.085 6.159 1.00 86.12 83 PHE A O 1
ATOM 680 N N . ASP A 1 84 ? -5.170 -6.402 4.692 1.00 90.00 84 ASP A N 1
ATOM 681 C CA . ASP A 1 84 ? -4.844 -7.792 4.371 1.00 90.00 84 ASP A CA 1
ATOM 682 C C . ASP A 1 84 ? -4.245 -7.991 2.960 1.00 90.00 84 ASP A C 1
ATOM 684 O O . ASP A 1 84 ? -3.929 -7.050 2.223 1.00 90.00 84 ASP A O 1
ATOM 688 N N . VAL A 1 85 ? -4.020 -9.256 2.589 1.00 92.62 85 VAL A N 1
ATOM 689 C CA . VAL A 1 85 ? -3.483 -9.632 1.271 1.00 92.62 85 VAL A CA 1
ATOM 690 C C . VAL A 1 85 ? -4.434 -9.233 0.140 1.00 92.62 85 VAL A C 1
ATOM 692 O O . VAL A 1 85 ? -3.977 -8.814 -0.925 1.00 92.62 85 VAL A O 1
ATOM 695 N N . LEU A 1 86 ? -5.744 -9.367 0.341 1.00 91.50 86 LEU A N 1
ATOM 696 C CA . LEU A 1 86 ? -6.740 -9.052 -0.674 1.00 91.50 86 LEU A CA 1
ATOM 697 C C . LEU A 1 86 ? -6.809 -7.542 -0.914 1.00 91.50 86 LEU A C 1
ATOM 699 O O . LEU A 1 86 ? -6.871 -7.125 -2.073 1.00 91.50 86 LEU A O 1
ATOM 703 N N . ASP A 1 87 ? -6.728 -6.735 0.143 1.00 90.50 87 ASP A N 1
ATOM 704 C CA . ASP A 1 87 ? -6.653 -5.274 0.057 1.00 90.50 87 ASP A CA 1
ATOM 705 C C . ASP A 1 87 ? -5.425 -4.838 -0.743 1.00 90.50 87 ASP A C 1
ATOM 707 O O . ASP A 1 87 ? -5.523 -4.026 -1.669 1.00 90.50 87 ASP A O 1
ATOM 711 N N . PHE A 1 88 ? -4.269 -5.437 -0.441 1.00 93.31 88 PHE A N 1
ATOM 712 C CA . PHE A 1 88 ? -3.033 -5.194 -1.177 1.00 93.31 88 PHE A CA 1
ATOM 713 C C . PHE A 1 88 ? -3.177 -5.524 -2.669 1.00 93.31 88 PHE A C 1
ATOM 715 O O . PHE A 1 88 ? -2.899 -4.675 -3.518 1.00 93.31 88 PHE A O 1
ATOM 722 N N . LEU A 1 89 ? -3.636 -6.730 -3.015 1.00 93.31 89 LEU A N 1
ATOM 723 C CA . LEU A 1 89 ? -3.770 -7.148 -4.415 1.00 93.31 89 LEU A CA 1
ATOM 724 C C . LEU A 1 89 ? -4.823 -6.323 -5.169 1.00 93.31 89 LEU A C 1
ATOM 726 O O . LEU A 1 89 ? -4.620 -5.977 -6.335 1.00 93.31 89 LEU A O 1
ATOM 730 N N . THR A 1 90 ? -5.925 -5.967 -4.508 1.00 92.25 90 THR A N 1
ATOM 731 C CA . THR A 1 90 ? -6.972 -5.109 -5.080 1.00 92.25 90 THR A CA 1
ATOM 732 C C . THR A 1 90 ? -6.423 -3.722 -5.385 1.00 92.25 90 THR A C 1
ATOM 734 O O . THR A 1 90 ? -6.613 -3.213 -6.489 1.00 92.25 90 THR A O 1
ATOM 737 N N . MET A 1 91 ? -5.665 -3.135 -4.458 1.00 91.62 91 MET A N 1
ATOM 738 C CA . MET A 1 91 ? -5.006 -1.849 -4.667 1.00 91.62 91 MET A CA 1
ATOM 739 C C . MET A 1 91 ? -4.039 -1.895 -5.853 1.00 91.62 91 MET A C 1
ATOM 741 O O . MET A 1 91 ? -4.100 -1.026 -6.720 1.00 91.62 91 MET A O 1
ATOM 745 N N . VAL A 1 92 ? -3.198 -2.930 -5.943 1.00 93.25 92 VAL A N 1
ATOM 746 C CA . VAL A 1 92 ? -2.268 -3.116 -7.070 1.00 93.25 92 VAL A CA 1
ATOM 747 C C . VAL A 1 92 ? -3.023 -3.209 -8.402 1.00 93.25 92 VAL A C 1
ATOM 749 O O . VAL A 1 92 ? -2.595 -2.609 -9.388 1.00 93.25 92 VAL A O 1
ATOM 752 N N . ALA A 1 93 ? -4.162 -3.908 -8.443 1.00 91.75 93 ALA A N 1
ATOM 753 C CA . ALA A 1 93 ? -4.981 -4.034 -9.651 1.00 91.75 93 ALA A CA 1
ATOM 754 C C . ALA A 1 93 ? -5.679 -2.726 -10.066 1.00 91.75 93 ALA A C 1
ATOM 756 O O . ALA A 1 93 ? -5.891 -2.506 -11.258 1.00 91.75 93 ALA A O 1
ATOM 757 N N . CYS A 1 94 ? -6.040 -1.872 -9.107 1.00 90.44 94 CYS A N 1
ATOM 758 C CA . CYS A 1 94 ? -6.716 -0.598 -9.367 1.00 90.44 94 CYS A CA 1
ATOM 759 C C . CYS A 1 94 ? -5.760 0.519 -9.812 1.00 90.44 94 CYS A C 1
ATOM 761 O O . CYS A 1 94 ? -6.198 1.506 -10.405 1.00 90.44 94 CYS A O 1
ATOM 763 N N . VAL A 1 95 ? -4.460 0.384 -9.542 1.00 90.50 95 VAL A N 1
ATOM 764 C CA . VAL A 1 95 ? -3.463 1.387 -9.927 1.00 90.50 95 VAL A CA 1
ATOM 765 C C . VAL A 1 95 ? -3.242 1.376 -11.448 1.00 90.50 95 VAL A C 1
ATOM 767 O O . VAL A 1 95 ? -3.003 0.306 -12.019 1.00 90.50 95 VAL A O 1
ATOM 770 N N . PRO A 1 96 ? -3.267 2.547 -12.124 1.00 90.62 96 PRO A N 1
ATOM 771 C CA . PRO A 1 96 ? -3.050 2.638 -13.564 1.00 90.62 96 PRO A CA 1
ATOM 772 C C . PRO A 1 96 ? -1.767 1.939 -14.004 1.00 90.62 96 PRO A C 1
ATOM 774 O O . PRO A 1 96 ? -0.717 2.121 -13.392 1.00 90.62 96 PRO A O 1
ATOM 777 N N . ARG A 1 97 ? -1.825 1.197 -15.115 1.00 89.81 97 ARG A N 1
ATOM 778 C CA . ARG A 1 97 ? -0.692 0.399 -15.618 1.00 89.81 97 ARG A CA 1
ATOM 779 C C . ARG A 1 97 ? 0.605 1.205 -15.766 1.00 89.81 97 ARG A C 1
ATOM 781 O O . ARG A 1 97 ? 1.669 0.689 -15.455 1.00 89.81 97 ARG A O 1
ATOM 788 N N . SER A 1 98 ? 0.511 2.470 -16.177 1.00 90.12 98 SER A N 1
ATOM 789 C CA . SER A 1 98 ? 1.655 3.381 -16.326 1.00 90.12 98 SER A CA 1
ATOM 790 C C . SER A 1 98 ? 2.396 3.673 -15.017 1.00 90.12 98 SER A C 1
ATOM 792 O O . SER A 1 98 ? 3.552 4.082 -15.050 1.00 90.12 98 SER A O 1
ATOM 794 N N . TYR A 1 99 ? 1.756 3.478 -13.863 1.00 91.50 99 TYR A N 1
ATOM 795 C CA . TYR A 1 99 ? 2.371 3.727 -12.561 1.00 91.50 99 TYR A CA 1
ATOM 796 C C . TYR A 1 99 ? 3.225 2.545 -12.094 1.00 91.50 99 TYR A C 1
ATOM 798 O O . TYR A 1 99 ? 4.121 2.738 -11.278 1.00 91.50 99 TYR A O 1
ATOM 806 N N . HIS A 1 100 ? 3.008 1.340 -12.631 1.00 90.06 100 HIS A N 1
ATOM 807 C CA . HIS A 1 100 ? 3.743 0.128 -12.235 1.00 90.06 100 HIS A CA 1
ATOM 808 C C . HIS A 1 100 ? 5.220 0.154 -12.648 1.00 90.06 100 HIS A C 1
ATOM 810 O O . HIS A 1 100 ? 6.038 -0.524 -12.029 1.00 90.06 100 HIS A O 1
ATOM 816 N N . ASP A 1 101 ? 5.579 0.969 -13.641 1.00 88.31 101 ASP A N 1
ATOM 817 C CA . ASP A 1 101 ? 6.967 1.161 -14.079 1.00 88.31 101 ASP A CA 1
ATOM 818 C C . ASP A 1 101 ? 7.714 2.214 -13.238 1.00 88.31 101 ASP A C 1
ATOM 820 O O . ASP A 1 101 ? 8.936 2.357 -13.330 1.00 88.31 101 ASP A O 1
ATOM 824 N N . LEU A 1 102 ? 6.999 2.962 -12.390 1.00 90.12 102 LEU A N 1
ATOM 825 C CA . LEU A 1 102 ? 7.596 3.998 -11.556 1.00 90.12 102 LEU A CA 1
ATOM 826 C C . LEU A 1 102 ? 8.302 3.363 -10.357 1.00 90.12 102 LEU A C 1
ATOM 828 O O . LEU A 1 102 ? 7.684 2.723 -9.508 1.00 90.12 102 LEU A O 1
ATOM 832 N N . SER A 1 103 ? 9.605 3.618 -10.233 1.00 88.38 103 SER A N 1
ATOM 833 C CA . SER A 1 103 ? 10.434 3.072 -9.146 1.00 88.38 103 SER A CA 1
ATOM 834 C C . SER A 1 103 ? 9.903 3.404 -7.747 1.00 88.38 103 SER A C 1
ATOM 836 O O . SER A 1 103 ? 10.022 2.601 -6.825 1.00 88.38 103 SER A O 1
ATOM 838 N N . GLY A 1 104 ? 9.295 4.579 -7.588 1.00 89.00 104 GLY A N 1
ATOM 839 C CA . GLY A 1 104 ? 8.634 5.004 -6.359 1.00 89.00 104 GLY A CA 1
ATOM 840 C C . GLY A 1 104 ? 7.442 4.131 -5.972 1.00 89.00 104 GLY A C 1
ATOM 841 O O . GLY A 1 104 ? 7.354 3.639 -4.850 1.00 89.00 104 GLY A O 1
ATOM 842 N N . VAL A 1 105 ? 6.575 3.861 -6.946 1.00 91.50 105 VAL A N 1
ATOM 843 C CA . VAL A 1 105 ? 5.402 2.994 -6.787 1.00 91.50 105 VAL A CA 1
ATOM 844 C C . VAL A 1 105 ? 5.827 1.555 -6.502 1.00 91.50 105 VAL A C 1
ATOM 846 O O . VAL A 1 105 ? 5.299 0.934 -5.584 1.00 91.50 105 VAL A O 1
ATOM 849 N N . GLN A 1 106 ? 6.848 1.051 -7.203 1.00 91.50 106 GLN A N 1
ATOM 850 C CA . GLN A 1 106 ? 7.401 -0.278 -6.935 1.00 91.50 106 GLN A CA 1
ATOM 851 C C . GLN A 1 106 ? 7.932 -0.410 -5.504 1.00 91.50 106 GLN A C 1
ATOM 853 O O . GLN A 1 106 ? 7.671 -1.421 -4.861 1.00 91.50 106 GLN A O 1
ATOM 858 N N . ARG A 1 107 ? 8.598 0.619 -4.958 1.00 91.06 107 ARG A N 1
ATOM 859 C CA . ARG A 1 107 ? 9.038 0.617 -3.549 1.00 91.06 107 ARG A CA 1
ATOM 860 C C . ARG A 1 107 ? 7.866 0.530 -2.575 1.00 91.06 107 ARG A C 1
ATOM 862 O O . ARG A 1 107 ? 7.965 -0.199 -1.592 1.00 91.06 107 ARG A O 1
ATOM 869 N N . ILE A 1 108 ? 6.776 1.254 -2.842 1.00 92.94 108 ILE A N 1
ATOM 870 C CA . ILE A 1 108 ? 5.556 1.188 -2.023 1.00 92.94 108 ILE A CA 1
ATOM 871 C C . ILE A 1 108 ? 4.976 -0.229 -2.077 1.00 92.94 108 ILE A C 1
ATOM 873 O O . ILE A 1 108 ? 4.730 -0.828 -1.032 1.00 92.94 108 ILE A O 1
ATOM 877 N N . PHE A 1 109 ? 4.818 -0.798 -3.273 1.00 94.12 109 PHE A N 1
ATOM 878 C CA . PHE A 1 109 ? 4.292 -2.153 -3.435 1.00 94.12 109 PHE A CA 1
ATOM 879 C C . PHE A 1 109 ? 5.189 -3.217 -2.807 1.00 94.12 109 PHE A C 1
ATOM 881 O O . PHE A 1 109 ? 4.680 -4.110 -2.139 1.00 94.12 109 PHE A O 1
ATOM 888 N N . ASP A 1 110 ? 6.509 -3.115 -2.951 1.00 92.56 110 ASP A N 1
ATOM 889 C CA . ASP A 1 110 ? 7.449 -4.041 -2.320 1.00 92.56 110 ASP A CA 1
ATOM 890 C C . ASP A 1 110 ? 7.380 -3.968 -0.790 1.00 92.56 110 ASP A C 1
ATOM 892 O O . ASP A 1 110 ? 7.429 -5.009 -0.131 1.00 92.56 110 ASP A O 1
ATOM 896 N N . PHE A 1 111 ? 7.233 -2.767 -0.221 1.00 93.88 111 PHE A N 1
ATOM 897 C CA . PHE A 1 111 ? 7.049 -2.593 1.219 1.00 93.88 111 PHE A CA 1
ATOM 898 C C . PHE A 1 111 ? 5.739 -3.228 1.700 1.00 93.88 111 PHE A C 1
ATOM 900 O O . PHE A 1 111 ? 5.741 -3.998 2.661 1.00 93.88 111 PHE A O 1
ATOM 907 N N . LEU A 1 112 ? 4.625 -2.940 1.019 1.00 93.06 112 LEU A N 1
ATOM 908 C CA . LEU A 1 112 ? 3.320 -3.504 1.368 1.00 93.06 112 LEU A CA 1
ATOM 909 C C . LEU A 1 112 ? 3.324 -5.026 1.242 1.00 93.06 112 LEU A C 1
ATOM 911 O O . LEU A 1 112 ? 2.910 -5.708 2.173 1.00 93.06 112 LEU A O 1
ATOM 915 N N . ARG A 1 113 ? 3.883 -5.563 0.151 1.00 94.50 113 ARG A N 1
ATOM 916 C CA . ARG A 1 113 ? 4.040 -7.004 -0.080 1.00 94.50 113 ARG A CA 1
ATOM 917 C C . ARG A 1 113 ? 4.768 -7.688 1.074 1.00 94.50 113 ARG A C 1
ATOM 919 O O . ARG A 1 113 ? 4.349 -8.755 1.507 1.00 94.50 113 ARG A O 1
ATOM 926 N N . GLN A 1 114 ? 5.856 -7.089 1.563 1.00 92.12 114 GLN A N 1
ATOM 927 C CA . GLN A 1 114 ? 6.588 -7.609 2.721 1.00 92.12 114 GLN A CA 1
ATOM 928 C C . GLN A 1 114 ? 5.740 -7.560 3.993 1.00 92.12 114 GLN A C 1
ATOM 930 O O . GLN A 1 114 ? 5.788 -8.498 4.781 1.00 92.12 114 GLN A O 1
ATOM 935 N N . LYS A 1 115 ? 4.948 -6.498 4.186 1.00 90.62 115 LYS A N 1
ATOM 936 C CA . LYS A 1 115 ? 4.087 -6.349 5.363 1.00 90.62 115 LYS A CA 1
ATOM 937 C C . LYS A 1 115 ? 2.937 -7.360 5.396 1.00 90.62 115 LYS A C 1
ATOM 939 O O . LYS A 1 115 ? 2.610 -7.829 6.480 1.00 90.62 115 LYS A O 1
ATOM 944 N N . VAL A 1 116 ? 2.348 -7.682 4.244 1.00 92.06 116 VAL A N 1
ATOM 945 C CA . VAL A 1 116 ? 1.285 -8.698 4.115 1.00 92.06 116 VAL A CA 1
ATOM 946 C C . VAL A 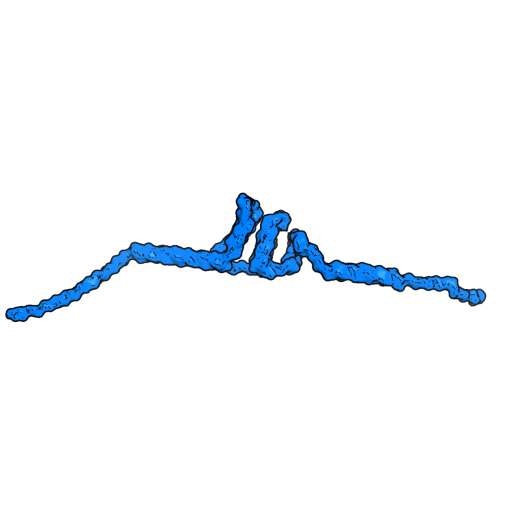1 116 ? 1.827 -10.107 3.836 1.00 92.06 116 VAL A C 1
ATOM 948 O O . VAL A 1 116 ? 1.058 -11.024 3.580 1.00 92.06 116 VAL A O 1
ATOM 951 N N . GLU A 1 117 ? 3.153 -10.278 3.867 1.00 92.56 117 GLU A N 1
ATOM 952 C CA . GLU A 1 117 ? 3.858 -11.559 3.716 1.00 92.56 117 GLU A CA 1
ATOM 953 C C . GLU A 1 117 ? 3.590 -12.317 2.398 1.00 92.56 117 GLU A C 1
ATOM 955 O O . GLU A 1 117 ? 3.780 -13.530 2.308 1.00 92.56 117 GLU A O 1
ATOM 960 N N . VAL A 1 118 ? 3.226 -11.607 1.327 1.00 92.75 118 VAL A N 1
ATOM 961 C CA . VAL A 1 118 ? 2.991 -12.223 0.011 1.00 92.75 118 VAL A CA 1
ATOM 962 C C . VAL A 1 118 ? 4.321 -12.627 -0.627 1.00 92.75 118 VAL A C 1
ATOM 964 O O . VAL A 1 118 ? 5.246 -11.814 -0.787 1.00 92.75 118 VAL A O 1
ATOM 967 N N . LYS A 1 119 ? 4.436 -13.891 -1.046 1.00 91.31 119 LYS A N 1
ATOM 968 C CA . LYS A 1 119 ? 5.668 -14.398 -1.666 1.00 91.31 119 LYS A CA 1
ATOM 969 C C . LYS A 1 119 ? 5.905 -13.754 -3.029 1.00 91.31 119 LYS A C 1
ATOM 971 O O . LYS A 1 119 ? 4.981 -13.395 -3.750 1.00 91.31 119 LYS A O 1
ATOM 976 N N . GLY A 1 120 ? 7.177 -13.630 -3.409 1.00 89.56 120 GLY A N 1
ATOM 977 C CA . GLY A 1 120 ? 7.549 -13.029 -4.695 1.00 89.56 120 GLY A CA 1
ATOM 978 C C . GLY A 1 120 ? 7.001 -13.797 -5.904 1.00 89.56 120 GLY A C 1
ATOM 979 O O . GLY A 1 120 ? 6.667 -13.177 -6.906 1.00 89.56 120 GLY A O 1
ATOM 980 N N . GLU A 1 121 ? 6.880 -15.125 -5.799 1.00 90.00 121 GLU A N 1
ATOM 981 C CA . GLU A 1 121 ? 6.323 -15.980 -6.857 1.00 90.00 121 GLU A CA 1
ATOM 982 C C . GLU A 1 121 ? 4.813 -15.774 -7.019 1.00 90.00 121 GLU A C 1
ATOM 984 O O . GLU A 1 121 ? 4.370 -15.481 -8.124 1.00 90.00 121 GLU A O 1
ATOM 989 N N . GLU A 1 122 ? 4.054 -15.814 -5.919 1.00 90.94 122 GLU A N 1
ATOM 990 C CA . GLU A 1 122 ? 2.605 -15.552 -5.897 1.00 90.94 122 GLU A CA 1
ATOM 991 C C . GLU A 1 122 ? 2.286 -14.149 -6.434 1.00 90.94 122 GLU A C 1
ATOM 993 O O . GLU A 1 122 ? 1.386 -13.967 -7.253 1.00 90.94 122 GLU A O 1
ATOM 998 N N . TYR A 1 123 ? 3.075 -13.150 -6.028 1.00 93.44 123 TYR A N 1
ATOM 999 C CA . TYR A 1 123 ? 2.920 -11.786 -6.522 1.00 93.44 123 TYR A CA 1
ATOM 1000 C C . TYR A 1 123 ? 3.244 -11.668 -8.017 1.00 93.44 123 TYR A C 1
ATOM 1002 O O . TYR A 1 123 ? 2.520 -10.998 -8.748 1.00 93.44 123 TYR A O 1
ATOM 1010 N N . ARG A 1 124 ? 4.295 -12.343 -8.502 1.00 92.75 124 ARG A N 1
ATOM 1011 C CA . ARG A 1 124 ? 4.614 -12.375 -9.936 1.00 92.75 124 ARG A CA 1
ATOM 1012 C C . ARG A 1 124 ? 3.479 -13.006 -10.739 1.00 92.75 124 ARG A C 1
ATOM 1014 O O . ARG A 1 124 ? 3.061 -12.421 -11.731 1.00 92.75 124 ARG A O 1
ATOM 1021 N N . GLU A 1 125 ? 2.987 -14.166 -10.311 1.00 92.38 125 GLU A N 1
ATOM 1022 C CA . GLU A 1 125 ? 1.879 -14.860 -10.975 1.00 92.38 125 GLU A CA 1
ATOM 1023 C C . GLU A 1 125 ? 0.630 -13.978 -11.034 1.00 92.38 125 GLU A C 1
ATOM 1025 O O . GLU A 1 125 ? -0.013 -13.891 -12.078 1.00 92.38 125 GLU A O 1
ATOM 1030 N N . PHE A 1 126 ? 0.327 -13.254 -9.955 1.00 93.94 126 PHE A N 1
ATOM 1031 C CA . PHE A 1 126 ? -0.759 -12.279 -9.938 1.00 93.94 126 PHE A CA 1
ATOM 1032 C C . PHE A 1 126 ? -0.567 -11.162 -10.977 1.00 93.94 126 PHE A C 1
ATOM 1034 O O . PHE A 1 126 ? -1.496 -10.854 -11.729 1.00 93.94 126 PHE A O 1
ATOM 1041 N N . LEU A 1 127 ? 0.628 -10.563 -11.049 1.00 93.19 127 LEU A N 1
ATOM 1042 C CA . LEU A 1 127 ? 0.929 -9.512 -12.027 1.00 93.19 127 LEU A CA 1
ATOM 1043 C C . LEU A 1 127 ? 0.803 -10.035 -13.466 1.00 93.19 127 LEU A C 1
ATOM 1045 O O . LEU A 1 127 ? 0.189 -9.375 -14.305 1.00 93.19 127 LEU A O 1
ATOM 1049 N N . GLU A 1 128 ? 1.314 -11.237 -13.735 1.00 92.62 128 GLU A N 1
ATOM 1050 C CA . GLU A 1 128 ? 1.218 -11.899 -15.040 1.00 92.62 128 GLU A CA 1
ATOM 1051 C C . GLU A 1 128 ? -0.244 -12.180 -15.426 1.00 92.62 128 GLU A C 1
ATOM 1053 O O . GLU A 1 128 ? -0.669 -11.811 -16.521 1.00 92.62 128 GLU A O 1
ATOM 1058 N N . GLN A 1 129 ? -1.052 -12.736 -14.514 1.00 93.25 129 GLN A N 1
ATOM 1059 C CA . GLN A 1 129 ? -2.485 -12.994 -14.735 1.00 93.25 129 GLN A CA 1
ATOM 1060 C C . GLN A 1 129 ? -3.280 -11.716 -15.029 1.00 93.25 129 GLN A C 1
ATOM 1062 O O . GLN A 1 129 ? -4.252 -11.737 -15.787 1.00 93.25 129 GLN A O 1
ATOM 1067 N N . ARG A 1 130 ? -2.876 -10.589 -14.434 1.00 90.69 130 ARG A N 1
ATOM 1068 C CA . ARG A 1 130 ? -3.507 -9.278 -14.633 1.00 90.69 130 ARG A CA 1
ATOM 1069 C C . ARG A 1 130 ? -2.915 -8.484 -15.801 1.00 90.69 130 ARG A C 1
ATOM 1071 O O . ARG A 1 130 ? -3.360 -7.363 -16.038 1.00 90.69 130 ARG A O 1
ATOM 1078 N N . ASN A 1 131 ? -1.972 -9.051 -16.560 1.00 91.12 131 ASN A N 1
ATOM 1079 C CA . ASN A 1 131 ? -1.240 -8.371 -17.637 1.00 91.12 131 ASN A CA 1
ATOM 1080 C C . ASN A 1 131 ? -0.550 -7.068 -17.178 1.00 91.12 131 ASN A C 1
ATOM 1082 O O . ASN A 1 131 ? -0.467 -6.093 -17.934 1.00 91.12 131 ASN A O 1
ATOM 1086 N N . LEU A 1 132 ? -0.069 -7.039 -15.935 1.00 91.69 132 LEU A N 1
AT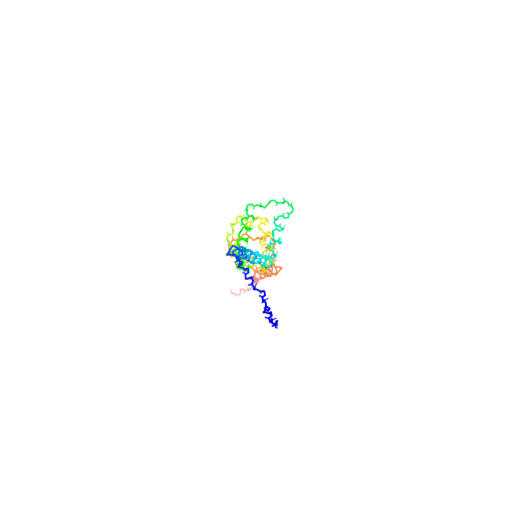OM 1087 C CA . LEU A 1 132 ? 0.653 -5.914 -15.345 1.00 91.69 132 LEU A CA 1
ATOM 1088 C C . LEU A 1 132 ? 2.173 -6.065 -15.548 1.00 91.69 132 LEU A C 1
ATOM 1090 O O . LEU A 1 132 ? 2.667 -7.187 -15.684 1.00 91.69 132 LEU A O 1
ATOM 1094 N N . PRO A 1 133 ? 2.937 -4.956 -15.593 1.00 90.44 133 PRO A N 1
ATOM 1095 C CA . PRO A 1 133 ? 4.394 -5.008 -15.666 1.00 90.44 133 PRO A CA 1
ATOM 1096 C C . PRO A 1 133 ? 4.990 -5.769 -14.478 1.00 90.44 133 PRO A C 1
ATOM 1098 O O . PRO A 1 133 ? 4.653 -5.497 -13.327 1.00 90.44 133 PRO A O 1
ATOM 1101 N N . VAL A 1 134 ? 5.897 -6.709 -14.758 1.00 89.00 134 VAL A N 1
ATOM 1102 C CA . VAL A 1 134 ? 6.611 -7.469 -13.725 1.00 89.00 134 VAL A CA 1
ATOM 1103 C C . VAL A 1 134 ? 7.953 -6.789 -13.435 1.00 89.00 134 VAL A C 1
ATOM 1105 O O . VAL A 1 134 ? 8.790 -6.692 -14.336 1.00 89.00 134 VAL A O 1
ATOM 1108 N N . PRO A 1 135 ? 8.203 -6.355 -12.189 1.00 86.81 135 PRO A N 1
ATOM 1109 C CA . PRO A 1 135 ? 9.479 -5.776 -11.800 1.00 86.81 135 PRO A CA 1
ATOM 1110 C C . PRO A 1 135 ? 10.687 -6.698 -12.071 1.00 86.81 135 PRO A C 1
ATOM 1112 O O . PRO A 1 135 ? 10.609 -7.909 -11.822 1.00 86.81 135 PRO A O 1
ATOM 1115 N N . PRO A 1 136 ? 11.849 -6.149 -12.483 1.00 84.38 136 PRO A N 1
ATOM 1116 C CA . PRO A 1 136 ? 13.042 -6.930 -12.819 1.00 84.38 136 PRO A CA 1
ATOM 1117 C C . PRO A 1 136 ? 13.527 -7.889 -11.717 1.00 84.38 136 PRO A C 1
ATOM 1119 O O . PRO A 1 136 ? 14.043 -8.978 -11.996 1.00 84.38 136 PRO A O 1
ATOM 1122 N N . HIS A 1 137 ? 13.359 -7.515 -10.445 1.00 83.19 137 HIS A N 1
ATOM 1123 C CA . HIS A 1 137 ? 13.748 -8.352 -9.306 1.00 83.19 137 HIS A CA 1
ATOM 1124 C C . HIS A 1 137 ? 12.859 -9.586 -9.123 1.00 83.19 137 HIS A C 1
ATOM 1126 O O . HIS A 1 137 ? 13.309 -10.556 -8.515 1.00 83.19 137 HIS A O 1
ATOM 1132 N N . LEU A 1 138 ? 11.649 -9.585 -9.689 1.00 83.94 138 LEU A N 1
ATOM 1133 C CA . LEU A 1 138 ? 10.709 -10.711 -9.671 1.00 83.94 138 LEU A CA 1
ATOM 1134 C C . LEU A 1 138 ? 10.819 -11.589 -10.926 1.00 83.94 138 LEU A C 1
ATOM 1136 O O . LEU A 1 138 ? 10.493 -12.774 -10.886 1.00 83.94 138 LEU A O 1
ATOM 1140 N N . THR A 1 139 ? 11.364 -11.055 -12.025 1.00 76.94 139 THR A N 1
ATOM 1141 C CA . THR A 1 139 ? 11.605 -11.810 -13.270 1.00 76.94 139 THR A CA 1
ATOM 1142 C C . THR A 1 139 ? 12.755 -12.814 -13.213 1.00 76.94 139 THR A C 1
ATOM 1144 O O . THR A 1 139 ? 12.995 -13.496 -14.210 1.00 76.94 139 THR A O 1
ATOM 1147 N N . ARG A 1 140 ? 13.502 -12.953 -12.103 1.00 62.88 140 ARG A N 1
ATOM 1148 C CA . ARG A 1 140 ? 14.571 -13.966 -12.059 1.00 62.88 140 ARG A CA 1
ATOM 1149 C C . ARG A 1 140 ? 13.955 -15.354 -12.269 1.00 62.88 140 ARG A C 1
ATOM 1151 O O . ARG A 1 140 ? 13.169 -15.793 -11.429 1.00 62.88 140 ARG A O 1
ATOM 1158 N N . PRO A 1 141 ? 14.327 -16.080 -13.340 1.00 53.88 141 PRO A N 1
ATOM 1159 C CA . PRO A 1 141 ? 13.901 -17.457 -13.467 1.00 53.88 141 PRO A CA 1
ATOM 1160 C C . PRO A 1 141 ? 14.513 -18.218 -12.295 1.00 53.88 141 PRO A C 1
ATOM 1162 O O . PRO A 1 141 ? 15.725 -18.124 -12.058 1.00 53.88 141 PRO A O 1
ATOM 1165 N N . SER A 1 142 ? 13.682 -18.974 -11.572 1.00 51.66 142 SER A N 1
ATOM 1166 C CA . SER A 1 142 ? 14.185 -20.013 -10.677 1.00 51.66 142 SER A CA 1
ATOM 1167 C C . SER A 1 142 ? 15.261 -20.792 -11.442 1.00 51.66 142 SER A C 1
ATOM 1169 O O . SER A 1 142 ? 15.071 -21.140 -12.615 1.00 51.66 142 SER A O 1
ATOM 1171 N N . ARG A 1 143 ? 16.425 -21.024 -10.818 1.00 54.84 143 ARG A N 1
ATOM 1172 C CA . ARG A 1 143 ? 17.524 -21.807 -11.418 1.00 54.84 143 ARG A CA 1
ATOM 1173 C C . ARG A 1 143 ? 17.025 -23.161 -11.953 1.00 54.84 143 ARG A C 1
ATOM 1175 O O . ARG A 1 143 ? 17.606 -23.692 -12.900 1.00 54.84 143 ARG A O 1
ATOM 1182 N N . ASP A 1 144 ? 15.907 -23.654 -11.427 1.00 54.59 144 ASP A N 1
ATOM 1183 C CA . ASP A 1 144 ? 15.247 -24.882 -11.856 1.00 54.59 144 ASP A CA 1
ATOM 1184 C C . ASP A 1 144 ? 14.548 -24.775 -13.214 1.00 54.59 144 ASP A C 1
ATOM 1186 O O . ASP A 1 144 ? 14.516 -25.758 -13.954 1.00 54.59 144 ASP A O 1
ATOM 1190 N N . LEU A 1 145 ? 14.056 -23.598 -13.613 1.00 54.03 145 LEU A N 1
ATOM 1191 C CA . LEU A 1 145 ? 13.446 -23.412 -14.933 1.00 54.03 145 LEU A CA 1
ATOM 1192 C C . LEU A 1 145 ? 14.510 -23.435 -16.039 1.00 54.03 145 LEU A C 1
ATOM 1194 O O . LEU A 1 145 ? 14.301 -24.054 -17.080 1.00 54.03 145 LEU A O 1
ATOM 1198 N N . LYS A 1 146 ? 15.697 -22.865 -15.779 1.00 55.22 146 LYS A N 1
ATOM 1199 C CA . LYS A 1 146 ? 16.854 -22.987 -16.684 1.00 55.22 146 LYS A CA 1
ATOM 1200 C C . LYS A 1 146 ? 17.332 -24.436 -16.810 1.00 55.22 146 LYS A C 1
ATOM 1202 O O . LYS A 1 146 ? 17.608 -24.873 -17.922 1.00 55.22 146 LYS A O 1
ATOM 1207 N N . ARG A 1 147 ? 17.371 -25.205 -15.710 1.00 58.00 147 ARG A N 1
ATOM 1208 C CA . ARG A 1 147 ? 17.689 -26.646 -15.761 1.00 58.00 147 ARG A CA 1
ATOM 1209 C C . ARG A 1 147 ? 16.646 -27.443 -16.546 1.00 58.00 147 ARG A C 1
ATOM 1211 O O . ARG A 1 147 ? 17.027 -28.245 -17.391 1.00 58.00 147 ARG A O 1
ATOM 1218 N N . LYS A 1 148 ? 15.349 -27.204 -16.320 1.00 57.84 148 LYS A N 1
ATOM 1219 C CA . LYS A 1 148 ? 14.262 -27.888 -17.047 1.00 57.84 148 LYS A CA 1
ATOM 1220 C C . LYS A 1 148 ? 14.255 -27.553 -18.543 1.00 57.84 148 LYS A C 1
ATOM 1222 O O . LYS A 1 148 ? 14.023 -28.443 -19.355 1.00 57.84 148 LYS A O 1
ATOM 1227 N N . LEU A 1 149 ? 14.543 -26.306 -18.921 1.00 60.06 149 LEU A N 1
ATOM 1228 C CA . LEU A 1 149 ? 14.654 -25.899 -20.327 1.00 60.06 149 LEU A CA 1
ATOM 1229 C C . LEU A 1 149 ? 15.909 -26.477 -21.002 1.00 60.06 149 LEU A C 1
ATOM 1231 O O . LEU A 1 149 ? 15.823 -26.935 -22.137 1.00 60.06 149 LEU A O 1
ATOM 1235 N N . TRP A 1 150 ? 17.041 -26.552 -20.295 1.00 61.16 150 TRP A N 1
ATOM 1236 C CA . TRP A 1 150 ? 18.255 -27.210 -20.797 1.00 61.16 150 TRP A CA 1
ATOM 1237 C C . TRP A 1 150 ? 18.075 -28.729 -20.980 1.00 61.16 150 TRP A C 1
ATOM 1239 O O . TRP A 1 150 ? 18.495 -29.292 -21.991 1.00 61.16 150 TRP A O 1
ATOM 1249 N N . LEU A 1 151 ? 17.374 -29.393 -20.055 1.00 58.94 151 LEU A N 1
ATOM 1250 C CA . LEU A 1 151 ? 17.005 -30.809 -20.182 1.00 58.94 151 LEU A CA 1
ATOM 1251 C C . LEU A 1 151 ? 16.068 -31.059 -21.377 1.00 58.94 151 LEU A C 1
ATOM 1253 O O . LEU A 1 151 ? 16.263 -32.017 -22.116 1.00 58.94 151 LEU A O 1
ATOM 1257 N N . LYS A 1 152 ? 15.095 -30.173 -21.628 1.00 58.66 152 LYS A N 1
ATOM 1258 C CA . LYS A 1 152 ? 14.231 -30.269 -22.820 1.00 58.66 152 LYS A CA 1
ATOM 1259 C C . LYS A 1 152 ? 14.998 -30.030 -24.126 1.00 58.66 152 LYS A C 1
ATOM 1261 O O . LYS A 1 152 ? 14.762 -30.738 -25.100 1.00 58.66 152 LYS A O 1
ATOM 1266 N N . SER A 1 153 ? 15.943 -29.088 -24.140 1.00 56.53 153 SER A N 1
ATOM 1267 C CA . SER A 1 153 ? 16.826 -28.834 -25.291 1.00 56.53 153 SER A CA 1
ATOM 1268 C C . SER A 1 153 ? 17.656 -30.069 -25.657 1.00 56.53 153 SER A C 1
ATOM 1270 O O . SER A 1 153 ? 17.670 -30.488 -26.808 1.00 56.53 153 SER A O 1
ATOM 1272 N N . THR A 1 154 ? 18.287 -30.701 -24.666 1.00 59.12 154 THR A N 1
ATOM 1273 C CA . THR A 1 154 ? 19.148 -31.880 -24.874 1.00 59.12 154 THR A CA 1
ATOM 1274 C C . THR A 1 154 ? 18.366 -33.154 -25.206 1.00 59.12 154 THR A C 1
ATOM 1276 O O . THR A 1 154 ? 18.878 -34.033 -25.898 1.00 59.12 154 THR A O 1
ATOM 1279 N N . GLN A 1 155 ? 17.113 -33.268 -24.758 1.00 53.59 155 GLN A N 1
ATOM 1280 C CA . GLN A 1 155 ? 16.254 -34.400 -25.106 1.00 53.59 155 GLN A CA 1
ATOM 1281 C C . GLN A 1 155 ? 15.745 -34.303 -26.552 1.00 53.59 155 GLN A C 1
ATOM 1283 O O . GLN A 1 155 ? 15.737 -35.309 -27.252 1.00 53.59 155 GLN A O 1
ATOM 1288 N N . THR A 1 156 ? 15.434 -33.091 -27.028 1.00 54.47 156 THR A N 1
ATOM 1289 C CA . THR A 1 156 ? 15.009 -32.847 -28.420 1.00 54.47 156 THR A CA 1
ATOM 1290 C C . THR A 1 156 ? 16.137 -33.160 -29.419 1.00 54.47 156 THR A C 1
ATOM 1292 O O . THR A 1 156 ? 15.883 -33.755 -30.464 1.00 54.47 156 THR A O 1
ATOM 1295 N N . GLU A 1 157 ? 17.396 -32.853 -29.080 1.00 54.56 157 GLU A N 1
ATOM 1296 C CA . GLU A 1 157 ? 18.562 -33.208 -29.911 1.00 54.56 157 GLU A CA 1
ATOM 1297 C C . GLU A 1 157 ? 18.815 -34.723 -29.983 1.00 54.56 157 GLU A C 1
ATOM 1299 O O . GLU A 1 157 ? 19.215 -35.231 -31.029 1.00 54.56 157 GLU A O 1
ATOM 1304 N N . ARG A 1 158 ? 18.538 -35.474 -28.907 1.00 53.88 158 ARG A N 1
ATOM 1305 C CA . ARG A 1 158 ? 18.681 -36.941 -28.911 1.00 53.88 158 ARG A CA 1
ATOM 1306 C C . ARG A 1 158 ? 17.600 -37.632 -29.738 1.00 53.88 158 ARG A C 1
ATOM 1308 O O . ARG A 1 158 ? 17.917 -38.547 -30.489 1.00 53.88 158 ARG A O 1
ATOM 1315 N N . THR A 1 159 ? 16.354 -37.163 -29.676 1.00 54.00 159 THR A N 1
ATOM 1316 C CA . THR A 1 159 ? 15.262 -37.742 -30.480 1.00 54.00 159 THR A CA 1
ATOM 1317 C C . THR A 1 159 ? 15.417 -37.437 -31.975 1.00 54.00 159 THR A C 1
ATOM 1319 O O . THR A 1 159 ? 15.022 -38.247 -32.807 1.00 54.00 159 THR A O 1
ATOM 1322 N N . ALA A 1 160 ? 16.047 -36.313 -32.337 1.00 54.59 160 ALA A N 1
ATOM 1323 C CA . ALA A 1 160 ? 16.364 -35.993 -33.732 1.00 54.59 160 ALA A CA 1
ATOM 1324 C C . ALA A 1 160 ? 17.480 -36.880 -34.329 1.00 54.59 160 ALA A C 1
ATOM 1326 O O . ALA A 1 160 ? 17.540 -37.048 -35.545 1.00 54.59 160 ALA A O 1
ATOM 1327 N N . MET A 1 161 ? 18.342 -37.471 -33.492 1.00 54.88 161 MET A N 1
ATOM 1328 C CA . MET A 1 161 ? 19.448 -38.342 -33.919 1.00 54.88 161 MET A CA 1
ATOM 1329 C C . MET A 1 161 ? 19.066 -39.834 -33.985 1.00 54.88 161 MET A C 1
ATOM 1331 O O . MET A 1 161 ? 19.714 -40.588 -34.704 1.00 54.88 161 MET A O 1
ATOM 1335 N N . GLU A 1 162 ? 17.999 -40.272 -33.306 1.00 53.22 162 GLU A N 1
ATOM 1336 C CA . GLU A 1 162 ? 17.510 -41.667 -33.360 1.00 53.22 162 GLU A CA 1
ATOM 1337 C C . GLU A 1 162 ? 16.653 -41.984 -34.606 1.00 53.22 162 GLU A C 1
ATOM 1339 O O . GLU A 1 162 ? 16.321 -43.141 -34.855 1.00 53.22 162 GLU A O 1
ATOM 1344 N N . GLY A 1 163 ? 16.327 -40.982 -35.434 1.00 49.91 163 GLY A N 1
ATOM 1345 C CA . GLY A 1 163 ? 15.553 -41.150 -36.673 1.00 49.91 163 GLY A CA 1
ATOM 1346 C C . GLY A 1 163 ? 16.368 -41.462 -37.937 1.00 49.91 163 GLY A C 1
ATOM 1347 O O . GLY A 1 163 ? 15.778 -41.721 -38.986 1.00 49.91 163 GLY A O 1
ATOM 1348 N N . VAL A 1 164 ? 17.705 -41.447 -37.882 1.00 50.19 164 VAL A N 1
ATOM 1349 C CA . VAL A 1 164 ? 18.558 -41.715 -39.055 1.00 50.19 164 VAL A CA 1
ATOM 1350 C C . VAL A 1 164 ? 19.090 -43.142 -38.980 1.00 50.19 164 VAL A C 1
ATOM 1352 O O . VAL A 1 164 ? 20.208 -43.404 -38.546 1.00 50.19 164 VAL A O 1
ATOM 1355 N N . SER A 1 165 ? 18.255 -44.086 -39.410 1.00 50.81 165 SER A N 1
ATOM 1356 C CA . SER A 1 165 ? 18.679 -45.464 -39.651 1.00 50.81 165 SER A CA 1
ATOM 1357 C C . SER A 1 165 ? 19.704 -45.480 -40.802 1.00 50.81 165 SER A C 1
ATOM 1359 O O . SER A 1 165 ? 19.393 -44.975 -41.888 1.00 50.81 165 SER A O 1
ATOM 1361 N N . PRO A 1 166 ? 20.926 -46.014 -40.618 1.00 49.12 166 PRO A N 1
ATOM 1362 C CA . PRO A 1 166 ? 21.893 -46.104 -41.702 1.00 49.12 166 PRO A CA 1
ATOM 1363 C C . PRO A 1 166 ? 21.381 -47.098 -42.751 1.00 49.12 166 PRO A C 1
ATOM 1365 O O . PRO A 1 166 ? 21.279 -48.298 -42.498 1.00 49.12 166 PRO A O 1
ATOM 1368 N N . ARG A 1 167 ? 21.052 -46.599 -43.951 1.00 49.31 167 ARG A N 1
ATOM 1369 C CA . ARG A 1 167 ? 20.796 -47.445 -45.125 1.00 49.31 167 ARG A CA 1
ATOM 1370 C C . ARG A 1 167 ? 22.048 -48.273 -45.404 1.00 49.31 167 ARG A C 1
ATOM 1372 O O . ARG A 1 167 ? 23.066 -47.737 -45.828 1.00 49.31 167 ARG A O 1
ATOM 1379 N N . ASN A 1 168 ? 21.947 -49.573 -45.159 1.00 50.72 168 ASN A N 1
ATOM 1380 C CA . ASN A 1 168 ? 22.963 -50.563 -45.484 1.00 50.72 168 ASN A CA 1
ATOM 1381 C C . ASN A 1 168 ? 23.024 -50.730 -47.022 1.00 50.72 168 ASN A C 1
ATOM 1383 O O . ASN A 1 168 ? 22.016 -51.136 -47.602 1.00 50.72 168 ASN A O 1
ATOM 1387 N N . PRO A 1 169 ? 24.134 -50.406 -47.715 1.00 55.69 169 PRO A N 1
ATOM 1388 C CA . PRO A 1 169 ? 24.167 -50.383 -49.181 1.00 55.69 169 PRO A CA 1
ATOM 1389 C C . PRO A 1 169 ? 24.495 -51.738 -49.833 1.00 55.69 169 PRO A C 1
ATOM 1391 O O . PRO A 1 169 ? 24.718 -51.791 -51.037 1.00 55.69 169 PRO A O 1
ATOM 1394 N N . PHE A 1 170 ? 24.508 -52.844 -49.086 1.00 51.75 170 PHE A N 1
ATOM 1395 C CA . PHE A 1 170 ? 24.809 -54.170 -49.631 1.00 51.75 170 PHE A CA 1
ATOM 1396 C C . PHE A 1 170 ? 23.713 -55.180 -49.278 1.00 51.75 170 PHE A C 1
ATOM 1398 O O . PHE A 1 170 ? 23.794 -55.906 -48.291 1.00 51.75 170 PHE A O 1
ATOM 1405 N N . SER A 1 171 ? 22.683 -55.258 -50.115 1.00 48.94 171 SER A N 1
ATOM 1406 C CA . SER A 1 171 ? 21.909 -56.489 -50.285 1.00 48.94 171 SER A CA 1
ATOM 1407 C C . SER A 1 171 ? 21.853 -56.805 -51.769 1.00 48.94 171 SER A C 1
ATOM 1409 O O . SER A 1 171 ? 21.341 -56.030 -52.571 1.00 48.94 171 SER A O 1
ATOM 1411 N N . LYS A 1 172 ? 22.511 -57.916 -52.098 1.00 50.91 172 LYS A N 1
ATOM 1412 C CA . LYS A 1 172 ? 22.620 -58.525 -53.418 1.00 50.91 172 LYS A CA 1
ATOM 1413 C C . LYS A 1 172 ? 21.230 -58.904 -53.929 1.00 50.91 172 LYS A C 1
ATOM 1415 O O . LYS A 1 172 ? 20.433 -59.436 -53.161 1.00 50.91 172 LYS A O 1
ATOM 1420 N N . ALA A 1 173 ? 20.987 -58.663 -55.212 1.00 49.81 173 ALA A N 1
ATOM 1421 C CA . ALA A 1 173 ? 19.934 -59.322 -55.967 1.00 49.81 173 ALA A CA 1
ATOM 1422 C C . ALA A 1 173 ? 20.606 -60.386 -56.845 1.00 49.81 173 ALA A C 1
ATOM 1424 O O . ALA A 1 173 ? 21.423 -60.044 -57.700 1.00 49.81 173 ALA A O 1
ATOM 1425 N N . ASP A 1 174 ? 20.306 -61.649 -56.551 1.00 45.47 174 ASP A N 1
ATOM 1426 C CA . ASP A 1 174 ? 20.399 -62.769 -57.484 1.00 45.47 174 ASP A CA 1
ATOM 1427 C C . ASP A 1 174 ? 19.034 -62.881 -58.185 1.00 45.47 174 ASP A C 1
ATOM 1429 O O . ASP A 1 174 ? 18.025 -63.007 -57.491 1.00 45.47 174 ASP A O 1
ATOM 1433 N N . GLU A 1 175 ? 19.020 -62.751 -59.516 1.00 46.44 175 GLU A N 1
ATOM 1434 C CA . GLU A 1 175 ? 18.303 -63.562 -60.532 1.00 46.44 175 GLU A CA 1
ATOM 1435 C C . GLU A 1 175 ? 18.417 -62.913 -61.921 1.00 46.44 175 GLU A C 1
ATOM 1437 O O . GLU A 1 175 ? 18.087 -61.712 -62.066 1.00 46.44 175 GLU A O 1
#

Organism: NCBI:txid63592

pLDDT: mean 75.91, std 17.06, range [42.28, 94.5]